Protein AF-A0A7K7TMC5-F1 (afdb_monomer)

pLDDT: mean 78.46, std 18.69, range [40.88, 98.69]

Secondary structure (DSSP, 8-state):
-----SHHHHHHHHHHHHHHHHHHHHHHHHHHHHHHHHHHHHHHHHHHHHHHHHHHHHHHHHHHHHHHHHHHHHHHHHHHHHHHHHHHHHHHHHHHHHHHHHT-GGGGGSPPPTT-PPP-----GGGGS----HHHHHHS-HHHHHHHHHHHHHHHHHHHT-

Radius of gyration: 50.4 Å; Cα contacts (8 Å, |Δi|>4): 21; chains: 1; bounding box: 101×35×135 Å

InterPro domains:
  IPR001909 Krueppel-associated box [PF01352] (122-162)
  IPR001909 Krueppel-associated box [PS50805] (123-162)
  IPR001909 Krueppel-associated box [SM00349] (123-162)
  IPR001909 Krueppel-associated box [cd07765] (123-162)
  IPR036051 Krueppel-associated box domain superfamily [SSF109640] (118-162)
  IPR050169 Krueppel C2H2-type zinc-finger [PTHR23232] (119-162)

Mean predicted aligned error: 15.43 Å

Sequence (162 aa):
QPPLLPERAHVREAQLHSAEASLWTVVATVQAMERKIDLLATRLLSLEGRSGTAEKKLLDCEKTAMEFGNQLESKWAVLGTLIQEYGLLQRRLENVENLLKNRNFWVLRLPPGPRGEVPKVPVTFVDIAVYFSAEEWKNLEEWQKELYNNLVKENYESLISL

Foldseek 3Di:
DDDPPDVVVVVVVVVVVVVVVVVVVVVVVVVVVVVVVVVVVVVVVVVVVVVVVVVVVVVVVVVVVVVVVVVVVVVVVVVVVVVVVVVVVVVVVVVVVVCVVVVVLCQLVDDQDPVRDRDDDDDDPVVNDDDDDPVSLVVDDPVSNVVVVVVVVVVVVVVVVD

Organism: NCBI:txid425643

Structure (mmCIF, N/CA/C/O backbone):
data_AF-A0A7K7TMC5-F1
#
_entry.id   AF-A0A7K7TMC5-F1
#
loop_
_atom_site.group_PDB
_atom_site.id
_atom_site.type_symbol
_atom_site.label_atom_id
_atom_site.label_alt_id
_atom_site.label_comp_id
_atom_site.label_asym_id
_atom_site.label_entity_id
_atom_site.label_seq_id
_atom_site.pdbx_PDB_ins_code
_atom_site.Cartn_x
_atom_site.Cartn_y
_atom_site.Cartn_z
_atom_site.occupancy
_atom_site.B_iso_or_equiv
_atom_site.auth_seq_id
_atom_site.auth_comp_id
_atom_site.auth_asym_id
_atom_site.auth_atom_id
_atom_site.pdbx_PDB_model_num
ATOM 1 N N . GLN A 1 1 ? 60.525 -14.557 -87.484 1.00 40.97 1 GLN A N 1
ATOM 2 C CA . GLN A 1 1 ? 60.954 -13.656 -86.392 1.00 40.97 1 GLN A CA 1
ATOM 3 C C . GLN A 1 1 ? 59.782 -12.720 -86.090 1.00 40.97 1 GLN A C 1
ATOM 5 O O . GLN A 1 1 ? 59.251 -12.168 -87.045 1.00 40.97 1 GLN A O 1
ATOM 10 N N . PRO A 1 2 ? 59.272 -12.671 -84.847 1.00 59.53 2 PRO A N 1
ATOM 11 C CA . PRO A 1 2 ? 57.904 -12.220 -84.545 1.00 59.53 2 PRO A CA 1
ATOM 12 C C . PRO A 1 2 ? 57.824 -10.756 -84.067 1.00 59.53 2 PRO A C 1
ATOM 14 O O . PRO A 1 2 ? 58.825 -10.233 -83.577 1.00 59.53 2 PRO A O 1
ATOM 17 N N . PRO A 1 3 ? 56.620 -10.143 -84.083 1.00 52.06 3 PRO A N 1
ATOM 18 C CA . PRO A 1 3 ? 56.214 -9.315 -82.941 1.00 52.06 3 PRO A CA 1
ATOM 19 C C . PRO A 1 3 ? 54.717 -9.481 -82.575 1.00 52.06 3 PRO A C 1
ATOM 21 O O . PRO A 1 3 ? 53.845 -8.963 -83.260 1.00 52.06 3 PRO A O 1
ATOM 24 N N . LEU A 1 4 ? 54.407 -10.165 -81.462 1.00 57.28 4 LEU A N 1
ATOM 25 C CA . LEU A 1 4 ? 53.051 -10.278 -80.865 1.00 57.28 4 LEU A CA 1
ATOM 26 C C . LEU A 1 4 ? 52.951 -9.588 -79.480 1.00 57.28 4 LEU A C 1
ATOM 28 O O . LEU A 1 4 ? 52.201 -10.019 -78.606 1.00 57.28 4 LEU A O 1
ATOM 32 N N . LEU A 1 5 ? 53.747 -8.543 -79.233 1.00 60.62 5 LEU A N 1
ATOM 33 C CA . LEU A 1 5 ? 53.927 -7.947 -77.896 1.00 60.62 5 LEU A CA 1
ATOM 34 C C . LEU A 1 5 ? 53.197 -6.610 -77.586 1.00 60.62 5 LEU A C 1
ATOM 36 O O . LEU A 1 5 ? 52.895 -6.429 -76.408 1.00 60.62 5 LEU A O 1
ATOM 40 N N . PRO A 1 6 ? 52.844 -5.701 -78.526 1.00 59.28 6 PRO A N 1
ATOM 41 C CA . PRO A 1 6 ? 52.290 -4.385 -78.146 1.00 59.28 6 PRO A CA 1
ATOM 42 C C . PRO A 1 6 ? 50.809 -4.401 -77.723 1.00 59.28 6 PRO A C 1
ATOM 44 O O . PRO A 1 6 ? 50.425 -3.793 -76.729 1.00 59.28 6 PRO A O 1
ATOM 47 N N . GLU A 1 7 ? 49.957 -5.140 -78.436 1.00 57.19 7 GLU A N 1
ATOM 48 C CA . GLU A 1 7 ? 48.497 -5.119 -78.229 1.00 57.19 7 GLU A CA 1
ATOM 49 C C . GLU A 1 7 ? 48.079 -5.775 -76.900 1.00 57.19 7 GLU A C 1
ATOM 51 O O . GLU A 1 7 ? 47.160 -5.333 -76.212 1.00 57.19 7 GLU A O 1
ATOM 56 N N . ARG A 1 8 ? 48.846 -6.782 -76.464 1.00 57.88 8 ARG A N 1
ATOM 57 C CA . ARG A 1 8 ? 48.669 -7.455 -75.170 1.00 57.88 8 ARG A CA 1
ATOM 58 C C . ARG A 1 8 ? 49.144 -6.604 -73.983 1.00 57.88 8 ARG A C 1
ATOM 60 O O . ARG A 1 8 ? 48.748 -6.899 -72.856 1.00 57.88 8 ARG A O 1
ATOM 67 N N . ALA A 1 9 ? 49.986 -5.594 -74.219 1.00 62.06 9 ALA A N 1
ATOM 68 C CA . ALA A 1 9 ? 50.446 -4.655 -73.196 1.00 62.06 9 ALA A CA 1
ATOM 69 C C . ALA A 1 9 ? 49.375 -3.591 -72.909 1.00 62.06 9 ALA A C 1
ATOM 71 O O . ALA A 1 9 ? 48.983 -3.432 -71.756 1.00 62.06 9 ALA A O 1
ATOM 72 N N . HIS A 1 10 ? 48.793 -2.987 -73.950 1.00 65.94 10 HIS A N 1
ATOM 73 C CA . HIS A 1 10 ? 47.726 -1.987 -73.807 1.00 65.94 10 HIS A CA 1
ATOM 74 C C . HIS A 1 10 ? 46.437 -2.545 -73.186 1.00 65.94 10 HIS A C 1
ATOM 76 O O . HIS A 1 10 ? 45.821 -1.891 -72.347 1.00 65.94 10 HIS A O 1
ATOM 82 N N . VAL A 1 11 ? 46.047 -3.781 -73.527 1.00 72.50 11 VAL A N 1
ATOM 83 C CA . VAL A 1 11 ? 44.909 -4.455 -72.870 1.00 72.50 11 VAL A CA 1
ATOM 84 C C . VAL A 1 11 ? 45.186 -4.678 -71.379 1.00 72.50 11 V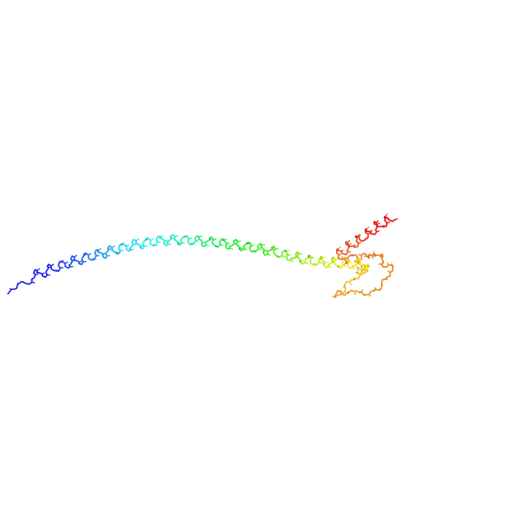AL A C 1
ATOM 86 O O . VAL A 1 11 ? 44.288 -4.519 -70.556 1.00 72.50 11 VAL A O 1
ATOM 89 N N . ARG A 1 12 ? 46.429 -5.010 -71.014 1.00 71.00 12 ARG A N 1
ATOM 90 C CA . ARG A 1 12 ? 46.825 -5.272 -69.624 1.00 71.00 12 ARG A CA 1
ATOM 91 C C . ARG A 1 12 ? 46.905 -3.984 -68.794 1.00 71.00 12 ARG A C 1
ATOM 93 O O . ARG A 1 12 ? 46.510 -3.998 -67.634 1.00 71.00 12 ARG A O 1
ATOM 100 N N . GLU A 1 13 ? 47.351 -2.879 -69.387 1.00 71.19 13 GLU A N 1
ATOM 101 C CA . GLU A 1 13 ? 47.329 -1.537 -68.781 1.00 71.19 13 GLU A CA 1
ATOM 102 C C . GLU A 1 13 ? 45.897 -1.023 -68.579 1.00 71.19 13 GLU A C 1
ATOM 104 O O . GLU A 1 13 ? 45.552 -0.564 -67.492 1.00 71.19 13 GLU A O 1
ATOM 109 N N . ALA A 1 14 ? 45.019 -1.181 -69.576 1.00 75.94 14 ALA A N 1
ATOM 110 C CA . ALA A 1 14 ? 43.605 -0.827 -69.443 1.00 75.94 14 ALA A CA 1
ATOM 111 C C . ALA A 1 14 ? 42.889 -1.670 -68.366 1.00 75.94 14 ALA A C 1
ATOM 113 O O . ALA A 1 14 ? 42.080 -1.147 -67.598 1.00 75.94 14 ALA A O 1
ATOM 114 N N . GLN A 1 15 ? 43.218 -2.964 -68.263 1.00 77.81 15 GLN A N 1
ATOM 115 C CA . GLN A 1 15 ? 42.741 -3.843 -67.189 1.00 77.81 15 GLN A CA 1
ATOM 116 C C . GLN A 1 15 ? 43.257 -3.414 -65.810 1.00 77.81 15 GLN A C 1
ATOM 118 O O . GLN A 1 15 ? 42.492 -3.445 -64.849 1.00 77.81 15 GLN A O 1
ATOM 123 N N . LEU A 1 16 ? 44.519 -2.985 -65.708 1.00 79.94 16 LEU A N 1
ATOM 124 C CA . LEU A 1 16 ? 45.104 -2.455 -64.473 1.00 79.94 16 LEU A CA 1
ATOM 125 C C . LEU A 1 16 ? 44.399 -1.177 -64.013 1.00 79.94 16 LEU A C 1
ATOM 127 O O . LEU A 1 16 ? 44.000 -1.099 -62.855 1.00 79.94 16 LEU A O 1
ATOM 131 N N . HIS A 1 17 ? 44.158 -0.223 -64.913 1.00 82.75 17 HIS A N 1
ATOM 132 C CA . HIS A 1 17 ? 43.436 1.009 -64.581 1.00 82.75 17 HIS A CA 1
ATOM 133 C C . HIS A 1 17 ? 41.956 0.766 -64.241 1.00 82.75 17 HIS A C 1
ATOM 135 O O . HIS A 1 17 ? 41.408 1.416 -63.351 1.00 82.75 17 HIS A O 1
ATOM 141 N N . SER A 1 18 ? 41.298 -0.200 -64.892 1.00 84.56 18 SER A N 1
ATOM 142 C CA . SER A 1 18 ? 39.937 -0.619 -64.526 1.00 84.56 18 SER A CA 1
ATOM 143 C C . SER A 1 18 ? 39.895 -1.286 -63.146 1.00 84.56 18 SER A C 1
ATOM 145 O O . SER A 1 18 ? 39.007 -0.986 -62.343 1.00 84.56 18 SER A O 1
ATOM 147 N N . ALA A 1 19 ? 40.875 -2.140 -62.840 1.00 85.00 19 ALA A N 1
ATOM 148 C CA . ALA A 1 19 ? 41.015 -2.756 -61.526 1.00 85.00 19 ALA A CA 1
ATOM 149 C C . ALA A 1 19 ? 41.304 -1.704 -60.440 1.00 85.00 19 ALA A C 1
ATOM 151 O O . ALA A 1 19 ? 40.686 -1.740 -59.378 1.00 85.00 19 ALA A O 1
ATOM 152 N N . GLU 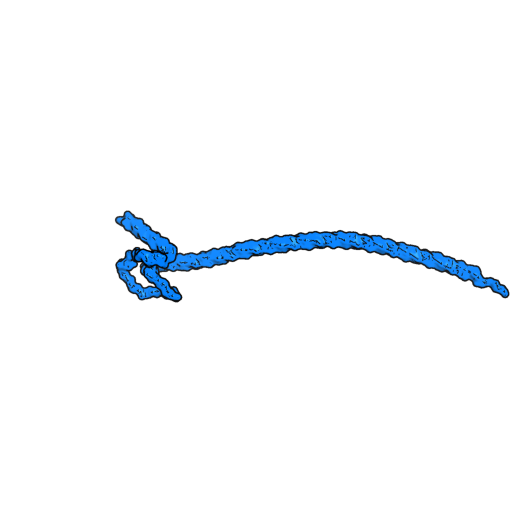A 1 20 ? 42.157 -0.720 -60.721 1.00 85.94 20 GLU A N 1
ATOM 153 C CA . GLU A 1 20 ? 42.447 0.409 -59.832 1.00 85.94 20 GLU A CA 1
ATOM 154 C C . GLU A 1 20 ? 41.193 1.258 -59.551 1.00 85.94 20 GLU A C 1
ATOM 156 O O . GLU A 1 20 ? 40.889 1.551 -58.394 1.00 85.94 20 GLU A O 1
ATOM 161 N N . ALA A 1 21 ? 40.392 1.574 -60.575 1.00 85.38 21 ALA A N 1
ATOM 162 C CA . ALA A 1 21 ? 39.116 2.277 -60.403 1.00 85.38 21 ALA A CA 1
ATOM 163 C C . ALA A 1 21 ? 38.110 1.475 -59.549 1.00 85.38 21 ALA A C 1
ATOM 165 O O . ALA A 1 21 ? 37.396 2.037 -58.709 1.00 85.38 21 ALA A O 1
ATOM 166 N N . SER A 1 22 ? 38.076 0.148 -59.716 1.00 92.88 22 SER A N 1
ATOM 167 C CA . SER A 1 22 ? 37.245 -0.734 -58.889 1.00 92.88 22 SER A CA 1
ATOM 168 C C . SER A 1 22 ? 37.721 -0.785 -57.430 1.00 92.88 22 SER A C 1
ATOM 170 O O . SER A 1 22 ? 36.895 -0.739 -56.517 1.00 92.88 22 SER A O 1
ATOM 172 N N . LEU A 1 23 ? 39.039 -0.772 -57.194 1.00 96.31 23 LEU A N 1
ATOM 173 C CA . LEU A 1 23 ? 39.638 -0.732 -55.859 1.00 96.31 23 LEU A CA 1
ATOM 174 C C . LEU A 1 23 ? 39.267 0.562 -55.131 1.00 96.31 23 LEU A C 1
ATOM 176 O O . LEU A 1 23 ? 38.801 0.511 -53.996 1.00 96.31 23 LEU A O 1
ATOM 180 N N . TRP A 1 24 ? 39.410 1.715 -55.787 1.00 94.75 24 TRP A N 1
ATOM 181 C CA . TRP A 1 24 ? 39.031 3.005 -55.203 1.00 94.75 24 TRP A CA 1
ATOM 182 C C . TRP A 1 24 ? 37.539 3.088 -54.880 1.00 94.75 24 TRP A C 1
ATOM 184 O O . TRP A 1 24 ? 37.161 3.672 -53.864 1.00 94.75 24 TRP A O 1
ATOM 194 N N . THR A 1 25 ? 36.693 2.443 -55.685 1.00 95.50 25 THR A N 1
ATOM 195 C CA . THR A 1 25 ? 35.262 2.319 -55.381 1.00 95.50 25 THR A CA 1
ATOM 196 C C . THR A 1 25 ? 35.045 1.510 -54.103 1.00 95.50 25 THR A C 1
ATOM 198 O O . THR A 1 25 ? 34.331 1.963 -53.209 1.00 95.50 25 THR A O 1
ATOM 201 N N . VAL A 1 26 ? 35.705 0.355 -53.962 1.00 96.88 26 VAL A N 1
ATOM 202 C CA . VAL A 1 26 ? 35.644 -0.449 -52.730 1.00 96.88 26 VAL A CA 1
ATOM 203 C C . VAL A 1 26 ? 36.132 0.362 -51.528 1.00 96.88 26 VAL A C 1
ATOM 205 O O . VAL A 1 26 ? 35.427 0.431 -50.523 1.00 96.88 26 VAL A O 1
ATOM 208 N N . VAL A 1 27 ? 37.268 1.054 -51.640 1.00 97.19 27 VAL A N 1
ATOM 209 C CA . VAL A 1 27 ? 37.803 1.917 -50.573 1.00 97.19 27 VAL A CA 1
ATOM 210 C C . VAL A 1 27 ? 36.789 2.990 -50.167 1.00 97.19 27 VAL A C 1
ATOM 212 O O . VAL A 1 27 ? 36.530 3.163 -48.978 1.00 97.19 27 VAL A O 1
ATOM 215 N N . ALA A 1 28 ? 36.150 3.660 -51.128 1.00 96.62 28 ALA A N 1
ATOM 216 C CA . ALA A 1 28 ? 35.121 4.655 -50.838 1.00 96.62 28 ALA A CA 1
ATOM 217 C C . ALA A 1 28 ? 33.915 4.041 -50.105 1.00 96.62 28 ALA A C 1
ATOM 219 O O . ALA A 1 28 ? 33.394 4.643 -49.163 1.00 96.62 28 ALA A O 1
ATOM 220 N N . THR A 1 29 ? 33.488 2.831 -50.486 1.00 97.56 29 THR A N 1
ATOM 221 C CA . THR A 1 29 ? 32.396 2.139 -49.782 1.00 97.56 29 THR A CA 1
ATOM 222 C C . THR A 1 29 ? 32.770 1.739 -48.356 1.00 97.56 29 THR A C 1
ATOM 224 O O . THR A 1 29 ? 31.957 1.931 -47.451 1.00 97.56 29 THR A O 1
ATOM 227 N N . VAL A 1 30 ? 34.000 1.266 -48.129 1.00 97.44 30 VAL A N 1
ATOM 228 C CA . VAL A 1 30 ? 34.508 0.925 -46.791 1.00 97.44 30 VAL A CA 1
ATOM 229 C C . VAL A 1 30 ? 34.561 2.175 -45.918 1.00 97.44 30 VAL A C 1
ATOM 231 O O . VAL A 1 30 ? 33.979 2.185 -44.839 1.00 97.44 30 VAL A O 1
ATOM 234 N N . GLN A 1 31 ? 35.121 3.275 -46.421 1.00 98.00 31 GLN A N 1
ATOM 235 C CA . GLN A 1 31 ? 35.163 4.546 -45.692 1.00 98.00 31 GLN A CA 1
ATOM 236 C C . GLN A 1 31 ? 33.765 5.117 -45.405 1.00 98.00 31 GLN A C 1
ATOM 238 O O . GLN A 1 31 ? 33.545 5.798 -44.402 1.00 98.00 31 GLN A O 1
ATOM 243 N N . ALA A 1 32 ? 32.791 4.911 -46.295 1.00 97.69 32 ALA A N 1
ATOM 244 C CA . ALA A 1 32 ? 31.405 5.301 -46.035 1.00 97.69 32 ALA A CA 1
ATOM 245 C C . ALA A 1 32 ? 30.768 4.431 -44.939 1.00 97.69 32 ALA A C 1
ATOM 247 O O . ALA A 1 32 ? 29.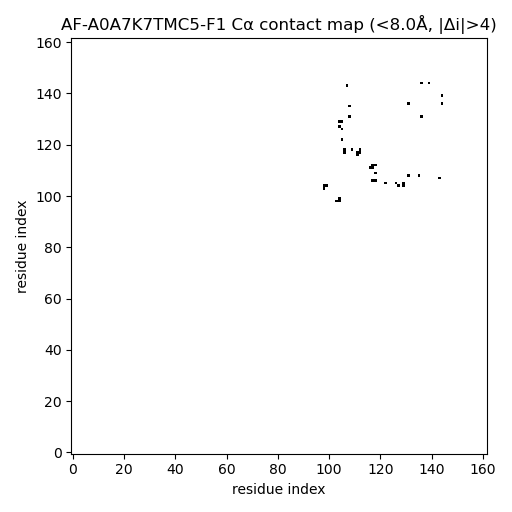965 4.924 -44.144 1.00 97.69 32 ALA A O 1
ATOM 248 N N . MET A 1 33 ? 31.126 3.149 -44.890 1.00 98.19 33 MET A N 1
ATOM 249 C CA . MET A 1 33 ? 30.673 2.215 -43.867 1.00 98.19 33 MET A CA 1
ATOM 250 C C . MET A 1 33 ? 31.301 2.510 -42.501 1.00 98.19 33 MET A C 1
ATOM 252 O O . MET A 1 33 ? 30.566 2.540 -41.520 1.00 98.19 33 MET A O 1
ATOM 256 N N . GLU A 1 34 ? 32.594 2.831 -42.437 1.00 98.25 34 GLU A N 1
ATOM 257 C CA . GLU A 1 34 ? 33.284 3.272 -41.212 1.00 98.25 34 GLU A CA 1
ATOM 258 C C . GLU A 1 34 ? 32.575 4.474 -40.576 1.00 98.25 34 GLU A C 1
ATOM 260 O O . GLU A 1 34 ? 32.151 4.407 -39.425 1.00 98.25 34 GLU A O 1
ATOM 265 N N . ARG A 1 35 ? 32.285 5.521 -41.361 1.00 97.69 35 ARG A N 1
ATOM 266 C CA . ARG A 1 35 ? 31.541 6.698 -40.869 1.00 97.69 35 ARG A CA 1
ATOM 267 C C . ARG A 1 35 ? 30.152 6.348 -40.324 1.00 97.69 35 ARG A C 1
ATOM 269 O O . ARG A 1 35 ? 29.677 6.978 -39.380 1.00 97.69 35 ARG A O 1
ATOM 276 N N . LYS A 1 36 ? 29.469 5.365 -40.924 1.00 98.25 36 LYS A N 1
ATOM 277 C CA . LYS A 1 36 ? 28.174 4.877 -40.419 1.00 98.25 36 LYS A CA 1
ATOM 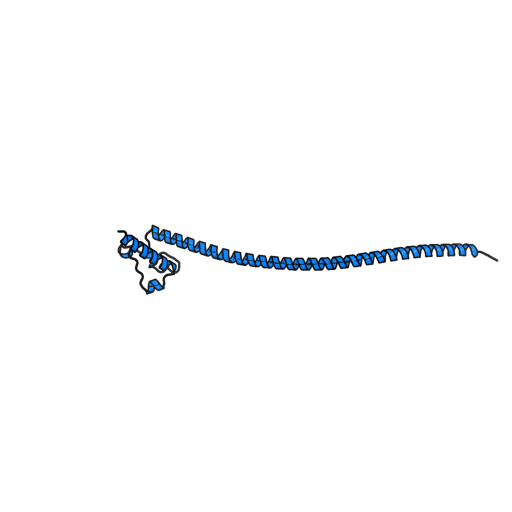278 C C . LYS A 1 36 ? 28.336 4.099 -39.118 1.00 98.25 36 LYS A C 1
ATOM 280 O O . LYS A 1 36 ? 27.488 4.242 -38.244 1.00 98.25 36 LYS A O 1
ATOM 285 N N . ILE A 1 37 ? 29.386 3.291 -38.991 1.00 98.38 37 ILE A N 1
ATOM 286 C CA . ILE A 1 37 ? 29.698 2.560 -37.760 1.00 98.38 37 ILE A CA 1
ATOM 287 C C . ILE A 1 37 ? 29.960 3.552 -36.623 1.00 98.38 37 ILE A C 1
ATOM 289 O O . ILE A 1 37 ? 29.344 3.418 -35.569 1.00 98.38 37 ILE A O 1
ATOM 293 N N . ASP A 1 38 ? 30.751 4.599 -36.860 1.00 98.50 38 ASP A N 1
ATOM 294 C CA . ASP A 1 38 ? 31.017 5.644 -35.862 1.00 98.50 38 ASP A CA 1
ATOM 295 C C . ASP A 1 38 ? 29.731 6.376 -35.434 1.00 98.50 38 ASP A C 1
ATOM 297 O O . ASP A 1 38 ? 29.475 6.605 -34.246 1.00 98.50 38 ASP A O 1
ATOM 301 N N . LEU A 1 39 ? 28.857 6.693 -36.397 1.00 97.94 39 LEU A N 1
ATOM 302 C CA . LEU A 1 39 ? 27.543 7.277 -36.116 1.00 97.94 39 LEU A CA 1
ATOM 303 C C . LEU A 1 39 ? 26.664 6.341 -35.269 1.00 97.94 39 LEU A C 1
ATOM 305 O O . LEU A 1 39 ? 25.970 6.786 -34.354 1.00 97.94 39 LEU A O 1
ATOM 309 N N . LEU A 1 40 ? 26.667 5.041 -35.564 1.00 98.38 40 LEU A N 1
ATOM 310 C CA . LEU A 1 40 ? 25.896 4.062 -34.802 1.00 98.38 40 LEU A CA 1
ATOM 311 C C . LEU A 1 40 ? 26.466 3.863 -33.394 1.00 98.38 40 LEU A C 1
ATOM 313 O O . LEU A 1 40 ? 25.683 3.777 -32.451 1.00 98.38 40 LEU A O 1
ATOM 317 N N . ALA A 1 41 ? 27.790 3.865 -33.234 1.00 98.56 41 ALA A N 1
ATOM 318 C CA . ALA A 1 41 ? 28.452 3.748 -31.937 1.00 98.56 41 ALA A CA 1
ATOM 319 C C . ALA A 1 41 ? 28.118 4.934 -31.018 1.00 98.56 41 ALA A C 1
ATOM 321 O O . ALA A 1 41 ? 27.714 4.743 -29.872 1.00 98.56 41 ALA A O 1
ATOM 322 N N . THR A 1 42 ? 28.191 6.166 -31.533 1.00 98.44 42 THR A N 1
ATOM 323 C CA . THR A 1 42 ? 27.810 7.369 -30.766 1.00 98.44 42 THR A CA 1
ATOM 324 C C . THR A 1 42 ? 26.330 7.365 -30.380 1.00 98.44 42 THR A C 1
ATOM 326 O O . THR A 1 42 ? 25.972 7.715 -29.251 1.00 98.44 42 THR A O 1
ATOM 329 N N . ARG A 1 43 ? 25.453 6.914 -31.286 1.00 98.44 43 ARG A N 1
ATOM 330 C CA . ARG A 1 43 ? 24.024 6.760 -30.995 1.00 98.44 43 ARG A CA 1
ATOM 331 C C . ARG A 1 43 ? 23.767 5.688 -29.936 1.00 98.44 43 ARG A C 1
ATOM 333 O O . ARG A 1 43 ? 22.920 5.911 -29.072 1.00 98.44 43 ARG A O 1
ATOM 340 N N . LEU A 1 44 ? 24.474 4.560 -29.996 1.00 98.50 44 LEU A N 1
ATOM 341 C CA . LEU A 1 44 ? 24.354 3.477 -29.023 1.00 98.50 44 LEU A CA 1
ATOM 342 C C . LEU A 1 44 ? 24.744 3.961 -27.624 1.00 98.50 44 LEU A C 1
ATOM 344 O O . LEU A 1 44 ? 23.932 3.850 -26.714 1.00 98.50 44 LEU A O 1
ATOM 348 N N . LEU A 1 45 ? 25.897 4.621 -27.485 1.00 98.50 45 LEU A N 1
ATOM 349 C CA . LEU A 1 45 ? 26.351 5.187 -26.209 1.00 98.50 45 LEU A CA 1
ATOM 350 C C . LEU A 1 45 ? 25.340 6.181 -25.614 1.00 98.50 45 LEU A C 1
ATOM 352 O O . LEU A 1 45 ? 25.071 6.176 -24.413 1.00 98.50 45 LEU A O 1
ATOM 356 N N . SER A 1 46 ? 24.734 7.027 -26.455 1.00 98.44 46 SER A N 1
ATOM 357 C CA . SER A 1 46 ? 23.680 7.949 -26.011 1.00 98.44 46 SER A CA 1
ATOM 358 C C . SER A 1 46 ? 22.436 7.209 -25.506 1.00 98.44 46 SER A C 1
ATOM 360 O O . SER A 1 46 ? 21.850 7.598 -24.492 1.00 98.44 46 SER A O 1
ATOM 362 N N . LEU A 1 47 ? 22.021 6.146 -26.201 1.00 98.50 47 LEU A N 1
ATOM 363 C CA . LEU A 1 47 ? 20.879 5.328 -25.798 1.00 98.50 47 LEU A CA 1
ATOM 364 C C . LEU A 1 47 ? 21.163 4.545 -24.518 1.00 98.50 47 LEU A C 1
ATOM 366 O O . LEU A 1 47 ? 20.299 4.524 -23.648 1.00 98.50 47 LEU A O 1
ATOM 370 N N . GLU A 1 48 ? 22.357 3.980 -24.364 1.00 98.56 48 GLU A N 1
ATOM 371 C CA . GLU A 1 48 ? 22.786 3.284 -23.147 1.00 98.56 48 GLU A CA 1
ATOM 372 C C . GLU A 1 48 ? 22.767 4.222 -21.935 1.00 98.56 48 GLU A C 1
ATOM 374 O O . GLU A 1 48 ? 22.162 3.897 -20.913 1.00 98.56 48 GLU A O 1
ATOM 379 N N . GLY A 1 49 ? 23.314 5.437 -22.062 1.00 98.38 49 GLY A N 1
ATOM 380 C CA . GLY A 1 49 ? 23.271 6.427 -20.979 1.00 98.38 49 GLY A CA 1
ATOM 381 C C . GLY A 1 49 ? 21.843 6.852 -20.610 1.00 98.38 49 GLY A C 1
ATOM 382 O O . GLY A 1 49 ? 21.504 7.016 -19.432 1.00 98.38 49 GLY A O 1
ATOM 383 N N . ARG A 1 50 ? 20.967 6.987 -21.614 1.00 98.44 50 ARG A N 1
ATOM 384 C CA . ARG A 1 50 ? 19.542 7.276 -21.395 1.00 98.44 50 ARG A CA 1
ATOM 385 C C . ARG A 1 50 ? 18.808 6.101 -20.751 1.00 98.44 50 ARG A C 1
ATOM 387 O O . ARG A 1 50 ? 18.001 6.351 -19.859 1.00 98.44 50 ARG A O 1
ATOM 394 N N . SER A 1 51 ? 19.087 4.866 -21.171 1.00 98.38 51 SER A N 1
ATOM 395 C CA . SER A 1 51 ? 18.511 3.645 -20.593 1.00 98.38 51 SER A CA 1
ATOM 396 C C . SER A 1 51 ? 18.894 3.517 -19.127 1.00 98.38 51 SER A C 1
ATOM 398 O O . SER A 1 51 ? 18.007 3.447 -18.287 1.00 98.38 51 SER A O 1
ATOM 400 N N . GLY A 1 52 ? 20.182 3.644 -18.793 1.00 98.56 52 GLY A N 1
ATOM 401 C CA . GLY A 1 52 ? 20.636 3.575 -17.401 1.00 98.56 52 GLY A CA 1
ATOM 402 C C . GLY A 1 52 ? 20.014 4.664 -16.516 1.00 98.56 52 GLY A C 1
ATOM 403 O O . GLY A 1 52 ? 19.646 4.422 -15.367 1.00 98.56 52 GLY A O 1
ATOM 404 N N . THR A 1 53 ? 19.805 5.868 -17.060 1.00 98.50 53 THR A N 1
ATOM 405 C CA . THR A 1 53 ? 19.083 6.933 -16.342 1.00 98.50 53 THR A CA 1
ATOM 406 C C . THR A 1 53 ? 17.604 6.587 -16.135 1.00 98.50 53 THR A C 1
ATOM 408 O O . THR A 1 53 ? 17.045 6.892 -15.081 1.00 98.50 53 THR A O 1
ATOM 411 N N . ALA A 1 54 ? 16.951 5.983 -17.131 1.00 98.44 54 ALA A N 1
ATOM 412 C CA . ALA A 1 54 ? 15.559 5.554 -17.032 1.00 98.44 54 ALA A CA 1
ATOM 413 C C . ALA A 1 54 ? 15.390 4.390 -16.041 1.00 98.44 54 ALA A C 1
ATOM 415 O O . ALA A 1 54 ? 14.477 4.432 -15.222 1.00 98.44 54 ALA A O 1
ATOM 416 N N . GLU A 1 55 ? 16.301 3.418 -16.051 1.00 98.62 55 GLU A N 1
ATOM 417 C CA . GLU A 1 55 ? 16.353 2.304 -15.097 1.00 98.62 55 GLU A CA 1
ATOM 418 C C . GLU A 1 55 ? 16.493 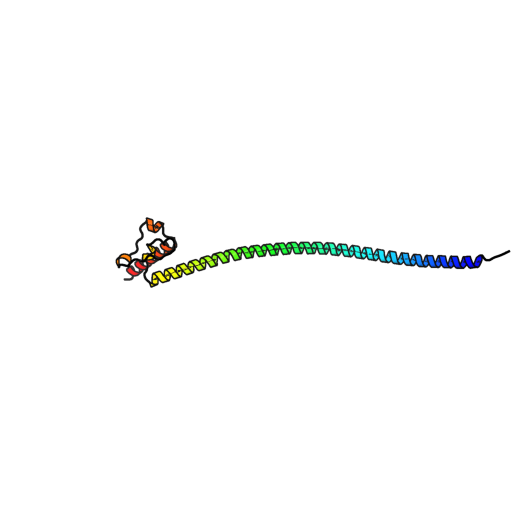2.803 -13.659 1.00 98.62 55 GLU A C 1
ATOM 420 O O . GLU A 1 55 ? 15.730 2.395 -12.787 1.00 98.62 55 GLU A O 1
ATOM 425 N N . LYS A 1 56 ? 17.389 3.767 -13.411 1.00 98.62 56 LYS A N 1
ATOM 426 C CA . LYS A 1 56 ? 17.514 4.384 -12.084 1.00 98.62 56 LYS A CA 1
ATOM 427 C C . LYS A 1 56 ? 16.202 5.023 -11.620 1.00 98.62 56 LYS A C 1
ATOM 429 O O . LYS A 1 56 ? 15.794 4.825 -10.481 1.00 98.62 56 LYS A O 1
ATOM 434 N N . LYS A 1 57 ? 15.526 5.766 -12.503 1.00 98.62 57 LYS A N 1
ATOM 435 C CA . LYS A 1 57 ? 14.227 6.379 -12.185 1.00 98.62 57 LYS A CA 1
ATOM 436 C C . LYS A 1 57 ? 13.150 5.333 -11.904 1.00 98.62 57 LYS A C 1
ATOM 438 O O . LYS A 1 57 ? 12.323 5.563 -11.031 1.00 98.62 57 LYS A O 1
ATOM 443 N N . LEU A 1 58 ? 13.155 4.207 -12.621 1.00 98.69 58 LEU A N 1
ATOM 444 C CA . LEU A 1 58 ? 12.231 3.102 -12.363 1.00 98.69 58 LEU A CA 1
ATOM 445 C C . LEU A 1 58 ? 12.455 2.501 -10.976 1.00 98.69 58 LEU A C 1
ATOM 447 O O . LEU A 1 58 ? 11.488 2.361 -10.237 1.00 98.69 58 LEU A O 1
ATOM 451 N N . LEU A 1 59 ? 13.707 2.246 -10.592 1.00 98.69 59 LEU A N 1
ATOM 452 C CA . LEU A 1 59 ? 14.039 1.751 -9.252 1.00 98.69 59 LEU A CA 1
ATOM 453 C C . LEU A 1 59 ? 13.60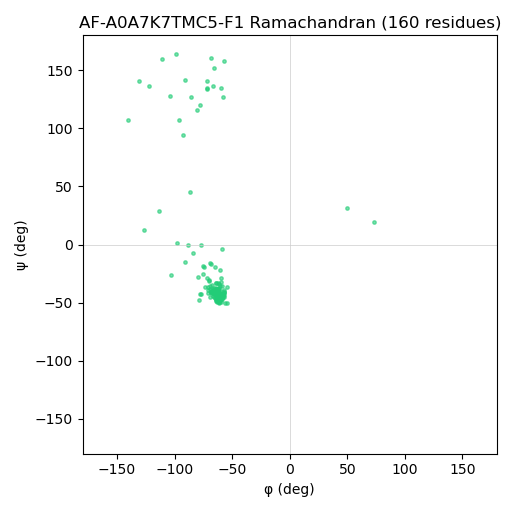5 2.731 -8.150 1.00 98.69 59 LEU A C 1
ATOM 455 O O . LEU A 1 59 ? 13.030 2.319 -7.142 1.00 98.69 59 LEU A O 1
ATOM 459 N N . ASP A 1 60 ? 13.831 4.034 -8.346 1.00 98.56 60 ASP A N 1
ATOM 460 C CA . ASP A 1 60 ? 13.366 5.063 -7.409 1.00 98.56 60 ASP A CA 1
ATOM 461 C C . ASP A 1 60 ? 11.826 5.060 -7.307 1.00 98.56 60 ASP A C 1
ATOM 463 O O . ASP A 1 60 ? 11.272 5.111 -6.206 1.00 98.56 60 ASP A O 1
ATOM 467 N N . CYS A 1 61 ? 11.116 4.935 -8.435 1.00 98.25 61 CYS A N 1
ATOM 468 C CA . CYS A 1 61 ? 9.659 4.805 -8.454 1.00 98.25 61 CYS A CA 1
ATOM 469 C C . CYS A 1 61 ? 9.175 3.538 -7.731 1.00 98.25 61 CYS A C 1
ATOM 471 O O . CYS A 1 61 ? 8.272 3.633 -6.900 1.00 98.25 61 CYS A O 1
ATOM 473 N N . GLU A 1 62 ? 9.777 2.375 -7.989 1.00 98.56 62 GLU A N 1
ATOM 474 C CA . GLU A 1 62 ? 9.456 1.112 -7.310 1.00 98.56 62 GLU A CA 1
ATOM 475 C C . GLU A 1 62 ? 9.631 1.231 -5.796 1.00 98.56 62 GLU A C 1
ATOM 477 O O . GLU A 1 62 ? 8.752 0.824 -5.034 1.00 98.56 62 GLU A O 1
ATOM 482 N N . LYS A 1 63 ? 10.717 1.872 -5.353 1.00 98.62 63 LYS A N 1
ATOM 483 C CA . LYS A 1 63 ? 10.951 2.141 -3.934 1.00 98.62 63 LYS A CA 1
ATOM 484 C C . LYS A 1 63 ? 9.830 2.987 -3.330 1.00 98.62 63 LYS A C 1
ATOM 486 O O . LYS A 1 63 ? 9.277 2.614 -2.298 1.00 98.62 63 LYS A O 1
ATOM 491 N N . THR A 1 64 ? 9.456 4.093 -3.978 1.00 98.50 64 THR A N 1
ATOM 492 C CA . THR A 1 64 ? 8.356 4.938 -3.478 1.00 98.50 64 THR A CA 1
ATOM 493 C C . THR A 1 64 ? 7.021 4.192 -3.454 1.00 98.50 64 THR A C 1
ATOM 495 O O . THR A 1 64 ? 6.256 4.330 -2.501 1.00 98.50 64 THR A O 1
ATOM 498 N N . ALA A 1 65 ? 6.746 3.350 -4.454 1.00 98.56 65 ALA A N 1
ATOM 499 C CA . ALA A 1 65 ? 5.541 2.529 -4.492 1.00 98.56 65 ALA A CA 1
ATOM 500 C C . ALA A 1 65 ? 5.508 1.519 -3.334 1.00 98.56 65 ALA A C 1
ATOM 502 O O . ALA A 1 65 ? 4.467 1.349 -2.697 1.00 98.56 65 ALA A O 1
ATOM 503 N N . MET A 1 66 ? 6.650 0.906 -3.011 1.00 98.50 66 MET A N 1
ATOM 504 C CA . MET A 1 66 ? 6.783 0.008 -1.864 1.00 98.50 66 MET A CA 1
ATOM 505 C C . MET A 1 66 ? 6.538 0.739 -0.535 1.00 98.50 66 MET A C 1
ATOM 507 O O . MET A 1 66 ? 5.817 0.234 0.323 1.00 98.50 66 MET A O 1
ATOM 511 N N . GLU A 1 67 ? 7.077 1.950 -0.371 1.00 98.50 67 GLU A N 1
ATOM 512 C CA . GLU A 1 67 ? 6.842 2.783 0.817 1.00 98.50 67 GLU A CA 1
ATOM 513 C C . GLU A 1 67 ? 5.353 3.122 0.996 1.00 98.50 67 GLU A C 1
ATOM 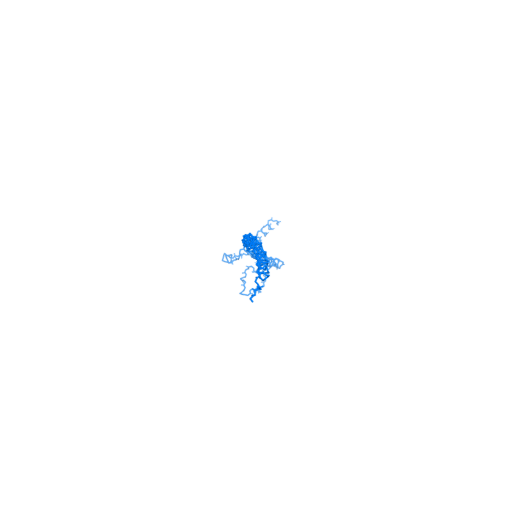515 O O . GLU A 1 67 ? 4.819 2.989 2.101 1.00 98.50 67 GLU A O 1
ATOM 520 N N . PHE A 1 68 ? 4.652 3.491 -0.084 1.00 98.44 68 PHE A N 1
ATOM 521 C CA . PHE A 1 68 ? 3.200 3.695 -0.051 1.00 98.44 68 PHE A CA 1
ATOM 522 C C . PHE A 1 68 ? 2.435 2.414 0.298 1.00 98.44 68 PHE A C 1
ATOM 524 O O . PHE A 1 68 ? 1.495 2.472 1.093 1.00 98.44 68 PHE A O 1
ATOM 531 N N . GLY A 1 69 ? 2.845 1.268 -0.253 1.00 98.50 69 GLY A N 1
ATOM 532 C CA . GLY A 1 69 ? 2.269 -0.039 0.073 1.00 98.50 69 GLY A CA 1
ATOM 533 C C . GLY A 1 69 ? 2.338 -0.335 1.571 1.00 98.50 69 GLY A C 1
ATOM 534 O O . GLY A 1 69 ? 1.309 -0.594 2.195 1.00 98.50 69 GLY A O 1
ATOM 535 N N . ASN A 1 70 ? 3.518 -0.166 2.169 1.00 98.25 70 ASN A N 1
ATOM 536 C CA . ASN A 1 70 ? 3.733 -0.376 3.602 1.00 98.25 70 ASN A CA 1
ATOM 537 C C . ASN A 1 70 ? 2.880 0.572 4.465 1.00 98.25 70 ASN A C 1
ATOM 539 O O . ASN A 1 70 ? 2.315 0.166 5.483 1.00 98.25 70 ASN A O 1
ATOM 543 N N . GLN A 1 71 ? 2.753 1.845 4.067 1.00 98.62 71 GLN A N 1
ATOM 544 C CA . GLN A 1 71 ? 1.900 2.802 4.782 1.00 98.62 71 GLN A CA 1
ATOM 545 C C . GLN A 1 71 ? 0.422 2.418 4.729 1.00 98.62 71 GLN A C 1
ATOM 547 O O . GLN A 1 71 ? -0.291 2.570 5.724 1.00 98.62 71 GLN A O 1
ATOM 552 N N . LEU A 1 72 ? -0.053 1.954 3.572 1.00 98.62 72 LEU A N 1
ATOM 553 C CA . LEU A 1 72 ? -1.425 1.488 3.430 1.00 98.62 72 LEU A CA 1
ATOM 554 C C . LEU A 1 72 ? -1.654 0.260 4.302 1.00 98.62 72 LEU A C 1
ATOM 556 O O . LEU A 1 72 ? -2.605 0.260 5.072 1.00 98.62 72 LEU A O 1
ATOM 560 N N . GLU A 1 73 ? -0.778 -0.739 4.242 1.00 98.62 73 GLU A N 1
ATOM 561 C CA . GLU A 1 73 ? -0.891 -1.960 5.045 1.00 98.62 73 GLU A CA 1
ATOM 562 C C . GLU A 1 73 ? -0.943 -1.659 6.550 1.00 98.62 73 GLU A C 1
ATOM 564 O O . GLU A 1 73 ? -1.822 -2.156 7.256 1.00 98.62 73 GLU A O 1
ATOM 569 N N . SER A 1 74 ? -0.092 -0.745 7.024 1.00 98.31 74 SER A N 1
ATOM 570 C CA . SER A 1 74 ? -0.124 -0.260 8.407 1.00 98.31 74 SER A CA 1
ATOM 571 C C . SER A 1 74 ? -1.476 0.372 8.781 1.00 98.31 74 SER A C 1
ATOM 573 O O . SER A 1 74 ? -2.044 0.045 9.824 1.00 98.31 74 SER A O 1
ATOM 575 N N . LYS A 1 75 ? -2.045 1.231 7.921 1.00 98.44 75 LYS A N 1
ATOM 576 C CA . LYS A 1 75 ? -3.375 1.833 8.144 1.00 98.44 75 LYS A CA 1
ATOM 577 C C . LYS A 1 75 ? -4.502 0.798 8.092 1.00 98.44 75 LYS A C 1
ATOM 579 O O . LYS A 1 75 ? -5.423 0.870 8.903 1.00 98.44 75 LYS A O 1
ATOM 584 N N . TRP A 1 76 ? -4.431 -0.162 7.171 1.00 98.44 76 TRP A N 1
ATOM 585 C CA . TRP A 1 76 ? -5.395 -1.259 7.061 1.00 98.44 76 TRP A CA 1
ATOM 586 C C . TRP A 1 76 ? -5.400 -2.130 8.317 1.00 98.44 76 TRP A C 1
ATOM 588 O O . TRP A 1 76 ? -6.477 -2.491 8.790 1.00 98.44 76 TRP A O 1
ATOM 598 N N . ALA A 1 77 ? -4.232 -2.405 8.904 1.00 98.56 77 ALA A N 1
ATOM 599 C CA . ALA A 1 77 ? -4.133 -3.144 10.159 1.00 98.56 77 ALA A CA 1
ATOM 600 C C . ALA A 1 77 ? -4.855 -2.422 11.312 1.00 98.56 77 ALA A C 1
ATOM 602 O O . ALA A 1 77 ? -5.656 -3.041 12.011 1.00 98.56 77 ALA A O 1
ATOM 603 N N . VAL A 1 78 ? -4.643 -1.108 11.462 1.00 98.50 78 VAL A N 1
ATOM 604 C CA . VAL A 1 78 ? -5.317 -0.286 12.489 1.00 98.50 78 VAL A CA 1
ATOM 605 C C . VAL A 1 78 ? -6.834 -0.230 12.275 1.00 98.50 78 VAL A C 1
ATOM 607 O O . VAL A 1 78 ? -7.609 -0.313 13.225 1.00 98.50 78 VAL A O 1
ATOM 610 N N . LEU A 1 79 ? -7.293 -0.112 11.027 1.00 98.69 79 LEU A N 1
ATOM 611 C CA . LEU A 1 79 ? -8.728 -0.178 10.734 1.00 98.69 79 LEU A CA 1
ATOM 612 C C . LEU A 1 79 ? -9.308 -1.556 11.078 1.00 98.69 79 LEU A C 1
ATOM 614 O O . LEU A 1 79 ? -10.412 -1.637 11.615 1.00 98.69 79 LEU A O 1
ATOM 618 N N . GLY A 1 80 ? -8.555 -2.629 10.826 1.00 98.38 80 GLY A N 1
ATOM 619 C CA . GLY A 1 80 ? -8.926 -3.986 11.216 1.00 98.38 80 GLY A CA 1
ATOM 620 C C . GLY A 1 80 ? -9.134 -4.129 12.725 1.00 98.38 80 GLY A C 1
ATOM 621 O O . GLY A 1 80 ? -10.157 -4.673 13.143 1.00 98.38 80 GLY A O 1
ATOM 622 N N . THR A 1 81 ? -8.223 -3.593 13.546 1.00 98.06 81 THR A N 1
ATOM 623 C CA . THR A 1 81 ? -8.373 -3.618 15.012 1.00 98.06 81 THR A CA 1
ATOM 624 C C . THR A 1 81 ? -9.571 -2.790 15.471 1.00 98.06 81 THR A C 1
ATOM 626 O O . THR A 1 81 ? -10.362 -3.263 16.283 1.00 98.06 81 THR A O 1
ATOM 629 N N . LEU A 1 82 ? -9.782 -1.603 14.894 1.00 98.50 82 LEU A N 1
ATOM 630 C CA . LEU A 1 82 ? -10.909 -0.738 15.252 1.00 98.50 82 LEU A CA 1
ATOM 631 C C . LEU A 1 82 ? -12.271 -1.387 14.945 1.00 98.50 82 LEU A C 1
ATOM 633 O O . LEU A 1 82 ? -13.205 -1.281 15.736 1.00 98.50 82 LEU A O 1
ATOM 637 N N . ILE A 1 83 ? -12.392 -2.096 13.819 1.00 97.69 83 ILE A N 1
ATOM 638 C CA . ILE A 1 83 ? -13.615 -2.838 13.469 1.00 97.69 83 ILE A CA 1
ATOM 639 C C . ILE A 1 83 ? -13.880 -3.959 14.482 1.00 97.69 83 ILE A C 1
ATOM 641 O O . ILE A 1 83 ? -15.026 -4.171 14.887 1.00 97.69 83 ILE A O 1
ATOM 645 N N . GLN A 1 84 ? -12.836 -4.673 14.914 1.00 95.69 84 GLN A N 1
ATOM 646 C CA . GLN A 1 84 ? -12.967 -5.718 15.933 1.00 95.69 84 GLN A CA 1
ATOM 647 C C . GLN A 1 84 ? -13.429 -5.142 17.278 1.00 95.69 84 GLN A C 1
ATOM 649 O O . GLN A 1 84 ? -14.344 -5.695 17.895 1.00 95.69 84 GLN A O 1
ATOM 654 N N . GLU A 1 85 ? -12.841 -4.022 17.703 1.00 94.44 85 GLU A N 1
ATOM 655 C CA . GLU A 1 85 ? -13.226 -3.308 18.924 1.00 94.44 85 GLU A CA 1
ATOM 656 C C . GLU A 1 85 ? -14.668 -2.804 18.857 1.00 94.44 85 GLU A C 1
ATOM 658 O O . GLU A 1 85 ? -15.436 -3.010 19.798 1.00 94.44 85 GLU A O 1
ATOM 663 N N . TYR A 1 86 ? -15.076 -2.225 17.725 1.00 94.94 86 TYR A N 1
ATOM 664 C CA . TYR A 1 86 ? -16.453 -1.787 17.514 1.00 94.94 86 TYR A CA 1
ATOM 665 C C . TYR A 1 86 ? -17.440 -2.956 17.616 1.00 94.94 86 TYR A C 1
ATOM 667 O O . TYR A 1 86 ? -18.452 -2.857 18.307 1.00 94.94 86 TYR A O 1
ATOM 675 N N . GLY A 1 87 ? -17.121 -4.103 17.009 1.00 93.12 87 GLY A N 1
ATOM 676 C CA . GLY A 1 87 ? -17.952 -5.304 17.107 1.00 93.12 87 GLY A CA 1
ATOM 677 C C . GLY A 1 87 ? -18.056 -5.862 18.533 1.00 93.12 87 GLY A C 1
ATOM 678 O O . GLY A 1 87 ? -19.099 -6.398 18.914 1.00 93.12 87 GLY A O 1
ATOM 679 N N . LEU A 1 88 ? -16.998 -5.739 19.341 1.00 89.81 88 LEU A N 1
ATOM 680 C CA . LEU A 1 88 ? -17.040 -6.090 20.763 1.00 89.81 88 LEU A CA 1
ATOM 681 C C . LEU A 1 88 ? -17.907 -5.105 21.554 1.00 89.81 88 LEU A C 1
ATOM 683 O O . LEU A 1 88 ? -18.728 -5.532 22.368 1.00 89.81 88 LEU A O 1
ATOM 687 N N . LEU A 1 89 ? -17.742 -3.804 21.307 1.00 92.12 89 LEU A N 1
ATOM 688 C CA . LEU A 1 89 ? -18.508 -2.753 21.968 1.00 92.12 89 LEU A CA 1
ATOM 689 C C . LEU A 1 89 ? -20.003 -2.880 21.660 1.00 92.12 89 LEU A C 1
ATOM 691 O O . LEU A 1 89 ? -20.816 -2.797 22.576 1.00 92.12 89 LEU A O 1
ATOM 695 N N . GLN A 1 90 ? -20.358 -3.174 20.408 1.00 88.31 90 GLN A N 1
ATOM 696 C CA . GLN A 1 90 ? -21.737 -3.417 19.997 1.00 88.31 90 GLN A CA 1
ATOM 697 C C . GLN A 1 90 ? -22.352 -4.607 20.749 1.00 88.31 90 GLN A C 1
ATOM 699 O O . GLN A 1 90 ? -23.423 -4.468 21.332 1.00 88.31 90 GLN A O 1
ATOM 704 N N . ARG A 1 91 ? -21.654 -5.750 20.832 1.00 83.25 91 ARG A N 1
ATOM 705 C CA . ARG A 1 91 ? -22.119 -6.911 21.619 1.00 83.25 91 ARG A CA 1
ATOM 706 C C . ARG A 1 91 ? -22.304 -6.578 23.098 1.00 83.25 91 ARG A C 1
ATOM 708 O O . ARG A 1 91 ? -23.257 -7.029 23.727 1.00 83.25 91 ARG A O 1
ATOM 715 N N . ARG A 1 92 ? -21.396 -5.785 23.674 1.00 82.19 92 ARG A N 1
ATOM 716 C CA . ARG A 1 92 ? -21.518 -5.331 25.066 1.00 82.19 92 ARG A CA 1
ATOM 717 C C . ARG A 1 92 ? -22.716 -4.402 25.252 1.00 82.19 92 ARG A C 1
ATOM 719 O O . ARG A 1 92 ? -23.420 -4.553 26.245 1.00 82.19 92 ARG A O 1
ATOM 726 N N . LEU A 1 93 ? -22.981 -3.506 24.304 1.00 81.75 93 LEU A N 1
ATOM 727 C CA . LEU A 1 93 ? -24.158 -2.640 24.324 1.00 81.75 93 LEU A CA 1
ATOM 728 C C . LEU A 1 93 ? -25.456 -3.451 24.225 1.00 81.75 93 LEU A C 1
ATOM 730 O O . LEU A 1 93 ? -26.341 -3.270 25.054 1.00 81.75 93 LEU A O 1
ATOM 734 N N . GLU A 1 94 ? -25.540 -4.401 23.292 1.00 78.88 94 GLU A N 1
ATOM 735 C CA . GLU A 1 94 ? -26.687 -5.312 23.157 1.00 78.88 94 GLU A CA 1
ATOM 736 C C . GLU A 1 94 ? -26.940 -6.096 24.456 1.00 78.88 94 GLU A C 1
ATOM 738 O O . GLU A 1 94 ? -28.079 -6.225 24.912 1.00 78.88 94 GLU A O 1
ATOM 743 N N . ASN A 1 95 ? -25.875 -6.572 25.109 1.00 76.81 95 ASN A N 1
ATOM 744 C CA . ASN A 1 95 ? -25.979 -7.224 26.413 1.00 76.81 95 ASN A CA 1
ATOM 745 C C . ASN A 1 95 ? -26.535 -6.276 27.485 1.00 76.81 95 ASN A C 1
ATOM 747 O O . ASN A 1 95 ? -27.424 -6.672 28.239 1.00 76.81 95 ASN A O 1
ATOM 751 N N . VAL A 1 96 ? -26.051 -5.031 27.547 1.00 72.75 96 VAL A N 1
ATOM 752 C CA . VAL A 1 96 ? -26.540 -4.015 28.495 1.00 72.75 96 VAL A CA 1
ATOM 753 C C . VAL A 1 96 ? -28.013 -3.702 28.245 1.00 72.75 96 VAL A C 1
ATOM 755 O O . VAL A 1 96 ? -28.803 -3.716 29.187 1.00 72.75 96 VAL A O 1
ATOM 758 N N . GLU A 1 97 ? -28.420 -3.504 26.993 1.00 76.50 97 GLU A N 1
ATOM 759 C CA . GLU A 1 97 ? -29.825 -3.282 26.654 1.00 76.50 97 GLU A CA 1
ATOM 760 C C . GLU A 1 97 ? -30.715 -4.441 27.110 1.00 76.50 97 GLU A C 1
ATOM 762 O O . GLU A 1 97 ? -31.794 -4.217 27.659 1.00 76.50 97 GLU A O 1
ATOM 767 N N . ASN A 1 98 ? -30.269 -5.684 26.916 1.00 74.62 98 ASN A N 1
ATOM 768 C CA . ASN A 1 98 ? -31.005 -6.867 27.356 1.00 74.62 98 ASN A CA 1
ATOM 769 C C . ASN A 1 98 ? -31.101 -6.959 28.885 1.00 74.62 98 ASN A C 1
ATOM 771 O O . ASN A 1 98 ? -32.144 -7.364 29.406 1.00 74.62 98 ASN A O 1
ATOM 775 N N . LEU A 1 99 ? -30.049 -6.575 29.612 1.00 72.88 99 LEU A N 1
ATOM 776 C CA . LEU A 1 99 ? -30.060 -6.527 31.076 1.00 72.88 99 LEU A CA 1
ATOM 777 C C . LEU A 1 99 ? -31.041 -5.472 31.594 1.00 72.88 99 LEU A C 1
ATOM 779 O O . LEU A 1 99 ? -31.840 -5.783 32.479 1.00 72.88 99 LEU A O 1
ATOM 783 N N . LEU A 1 100 ? -31.026 -4.272 31.004 1.00 69.31 100 LEU A N 1
ATOM 784 C CA . LEU A 1 100 ? -31.939 -3.178 31.342 1.00 69.31 100 LEU A CA 1
ATOM 785 C C . LEU A 1 100 ? -33.396 -3.557 31.047 1.00 69.31 100 LEU A C 1
ATOM 787 O O . LEU A 1 100 ? -34.251 -3.445 31.927 1.00 69.31 100 LEU A O 1
ATOM 791 N N . LYS A 1 101 ? -33.675 -4.078 29.842 1.00 69.25 101 LYS A N 1
ATOM 792 C CA . LYS A 1 101 ? -35.021 -4.512 29.423 1.00 69.25 101 LYS A CA 1
ATOM 793 C C . LYS A 1 101 ? -35.602 -5.572 30.361 1.00 69.25 101 LYS A C 1
ATOM 795 O O . LYS A 1 101 ? -36.788 -5.522 30.673 1.00 69.25 101 LYS A O 1
ATOM 800 N N . ASN A 1 102 ? -34.773 -6.502 30.838 1.00 70.00 102 ASN A N 1
ATOM 801 C CA . ASN A 1 102 ? -35.218 -7.615 31.680 1.00 70.00 102 ASN A CA 1
ATOM 802 C C . ASN A 1 102 ? -35.016 -7.390 33.190 1.00 70.00 102 ASN A C 1
ATOM 804 O O . ASN A 1 102 ? -35.312 -8.291 33.970 1.00 70.00 102 ASN A O 1
ATOM 808 N N . ARG A 1 103 ? -34.495 -6.227 33.617 1.00 69.44 103 ARG A N 1
ATOM 809 C CA . ARG A 1 103 ? -34.102 -5.934 35.014 1.00 69.44 103 ARG A CA 1
ATOM 810 C C . ARG A 1 103 ? -33.202 -7.015 35.644 1.00 69.44 103 ARG A C 1
ATOM 812 O O . ARG A 1 103 ? -33.226 -7.235 36.853 1.00 69.44 103 ARG A O 1
ATOM 819 N N . ASN A 1 104 ? -32.381 -7.685 34.833 1.00 63.31 104 ASN A N 1
ATOM 820 C CA . ASN A 1 104 ? -31.566 -8.843 35.230 1.00 63.31 104 ASN A CA 1
ATOM 821 C C . ASN A 1 104 ? -30.202 -8.437 35.818 1.00 63.31 104 ASN A C 1
ATOM 823 O O . ASN A 1 104 ? -29.166 -9.004 35.483 1.00 63.31 104 ASN A O 1
ATOM 827 N N . PHE A 1 105 ? -30.183 -7.450 36.713 1.00 65.56 105 PHE A N 1
ATOM 828 C CA . PHE A 1 105 ? -28.944 -6.883 37.267 1.00 65.56 105 PHE A CA 1
ATOM 829 C C . PHE A 1 105 ? -28.162 -7.842 38.175 1.00 65.56 105 PHE A C 1
ATOM 831 O O . PHE A 1 105 ? -26.968 -7.649 38.392 1.00 65.56 105 PHE A O 1
ATOM 838 N N . TRP A 1 106 ? -28.799 -8.918 38.647 1.00 62.31 106 TRP A N 1
ATOM 839 C CA . TRP A 1 106 ? -28.155 -9.990 39.411 1.00 62.31 106 TRP A CA 1
ATOM 840 C C . TRP A 1 106 ? -27.032 -10.697 38.626 1.00 62.31 106 TRP A C 1
ATOM 842 O O . TRP A 1 106 ? -26.113 -11.233 39.241 1.00 62.31 106 TRP A O 1
ATOM 852 N N . VAL A 1 107 ? -27.035 -10.634 37.286 1.00 60.19 107 VAL A N 1
ATOM 853 C CA . VAL A 1 107 ? -25.933 -11.128 36.435 1.00 60.19 107 VAL A CA 1
ATOM 854 C C . VAL A 1 107 ? -24.607 -10.425 36.730 1.00 60.19 107 VAL A C 1
ATOM 856 O O . VAL A 1 107 ? -23.558 -11.045 36.595 1.00 60.19 107 VAL A O 1
ATOM 859 N N . LEU A 1 108 ? -24.624 -9.168 37.187 1.00 62.06 108 LEU A N 1
ATOM 860 C CA . LEU A 1 108 ? -23.395 -8.454 37.545 1.00 62.06 108 LEU A CA 1
ATOM 861 C C . LEU A 1 108 ? -22.726 -9.013 38.813 1.00 62.06 108 LEU A C 1
ATOM 863 O O . LEU A 1 108 ? -21.561 -8.717 39.052 1.00 62.06 108 LEU A O 1
ATOM 867 N N . ARG A 1 109 ? -23.440 -9.817 39.617 1.00 54.56 109 ARG A N 1
ATOM 868 C CA . ARG A 1 109 ? -22.916 -10.444 40.842 1.00 54.56 109 ARG A CA 1
ATOM 869 C C . ARG A 1 109 ? -22.303 -11.825 40.625 1.00 54.56 109 ARG A C 1
ATOM 871 O O . ARG A 1 109 ? -21.635 -12.327 41.521 1.00 54.56 109 ARG A O 1
ATOM 878 N N . LEU A 1 110 ? -22.541 -12.467 39.483 1.00 51.09 110 LEU A N 1
ATOM 879 C CA . LEU A 1 110 ? -22.087 -13.835 39.264 1.00 51.09 110 LEU A CA 1
ATOM 880 C C . LEU A 1 110 ? -20.870 -13.861 38.339 1.00 51.09 110 LEU A C 1
ATOM 882 O O . LEU A 1 110 ? -20.938 -13.309 37.239 1.00 51.09 110 LEU A O 1
ATOM 886 N N . PRO A 1 111 ? -19.769 -14.522 38.738 1.00 45.94 111 PRO A N 1
ATOM 887 C CA . PRO A 1 111 ? -18.646 -14.711 37.838 1.00 45.94 111 PRO A CA 1
ATOM 888 C C . PRO A 1 111 ? -19.122 -15.490 36.599 1.00 45.94 111 PRO A C 1
ATOM 890 O O . PRO A 1 111 ? -19.849 -16.481 36.751 1.00 45.94 111 PRO A O 1
ATOM 893 N N . PRO A 1 112 ? -18.747 -15.069 35.375 1.00 51.25 112 PRO A N 1
ATOM 894 C CA . PRO A 1 112 ? -19.067 -15.834 34.181 1.00 51.25 112 PRO A CA 1
ATOM 895 C C . PRO A 1 112 ? -18.470 -17.236 34.329 1.00 51.25 112 PRO A C 1
ATOM 897 O O . PRO A 1 112 ? -17.285 -17.392 34.626 1.00 51.25 112 PRO A O 1
ATOM 900 N N . GLY A 1 113 ? -19.298 -18.271 34.156 1.00 48.91 113 GLY A N 1
ATOM 901 C CA . GLY A 1 113 ? -18.808 -19.647 34.166 1.00 48.91 113 GLY A CA 1
ATOM 902 C C . GLY A 1 113 ? -17.727 -19.835 33.091 1.00 48.91 113 GLY A C 1
ATOM 903 O O . GLY A 1 113 ? -17.722 -19.097 32.104 1.00 48.91 113 GLY A O 1
ATOM 904 N N . PRO A 1 114 ? -16.845 -20.844 33.202 1.00 49.75 114 PRO A N 1
ATOM 905 C CA . PRO A 1 114 ? -15.692 -21.037 32.306 1.00 49.75 114 PRO A CA 1
ATOM 906 C C . PRO A 1 114 ? -16.041 -21.212 30.811 1.00 49.75 114 PRO A C 1
ATOM 908 O O . PRO A 1 114 ? -15.145 -21.315 29.978 1.00 49.75 114 PRO A O 1
ATOM 911 N N . ARG A 1 115 ? -17.333 -21.249 30.457 1.00 49.75 115 ARG A N 1
ATOM 912 C CA . ARG A 1 115 ? -17.867 -21.323 29.088 1.00 49.75 115 ARG A CA 1
ATOM 913 C C . ARG A 1 115 ? -18.901 -20.233 28.749 1.00 49.75 115 ARG A C 1
ATOM 915 O O . ARG A 1 115 ? -19.587 -20.355 27.742 1.00 49.75 115 ARG A O 1
ATOM 922 N N . GLY A 1 116 ? -19.042 -19.191 29.575 1.00 51.72 116 GLY A N 1
ATOM 923 C CA . GLY A 1 116 ? -19.996 -18.094 29.345 1.00 51.72 116 GLY A CA 1
ATOM 924 C C . GLY A 1 116 ? -21.471 -18.454 29.580 1.00 51.72 116 GLY A C 1
ATOM 925 O O . GLY A 1 116 ? -22.358 -17.770 29.078 1.00 51.72 116 GLY A O 1
ATOM 926 N N . GLU A 1 117 ? -21.753 -19.530 30.317 1.00 44.12 117 GLU A N 1
ATOM 927 C CA . GLU A 1 117 ? -23.122 -19.945 30.647 1.00 44.12 117 GLU A CA 1
ATOM 928 C C . GLU A 1 117 ? -23.750 -18.985 31.682 1.00 44.12 117 GLU A C 1
ATOM 930 O O . GLU A 1 117 ? -23.122 -18.651 32.688 1.00 44.12 117 GLU A O 1
ATOM 935 N N . VAL A 1 118 ? -24.995 -18.548 31.443 1.00 47.44 118 VAL A N 1
ATOM 936 C CA . VAL A 1 118 ? -25.749 -17.663 32.352 1.00 47.44 118 VAL A CA 1
ATOM 937 C C . VAL A 1 118 ? -26.297 -18.487 33.532 1.00 47.44 118 VAL A C 1
ATOM 939 O O . VAL A 1 118 ? -27.078 -19.416 33.293 1.00 47.44 118 VAL A O 1
ATOM 942 N N . PRO A 1 119 ? -25.943 -18.188 34.797 1.00 48.62 119 PRO A N 1
ATOM 943 C CA . PRO A 1 119 ? -26.439 -18.945 35.951 1.00 48.62 119 PRO A CA 1
ATOM 944 C C . PRO A 1 119 ? -27.949 -18.750 36.128 1.00 48.62 119 PRO A C 1
ATOM 946 O O . PRO A 1 119 ? -28.425 -17.634 36.024 1.00 48.62 119 PRO A O 1
ATOM 949 N N . LYS A 1 120 ? -28.736 -19.794 36.408 1.00 49.91 120 LYS A N 1
ATOM 950 C CA . LYS A 1 120 ? -30.190 -19.666 36.646 1.00 49.91 120 LYS A CA 1
ATOM 951 C C . LYS A 1 120 ? -30.475 -19.595 38.150 1.00 49.91 120 LYS A C 1
ATOM 953 O O . LYS A 1 120 ? -30.382 -20.624 38.814 1.00 49.91 120 LYS A O 1
ATOM 958 N N . VAL A 1 121 ? -30.842 -18.425 38.682 1.00 48.44 121 VAL A N 1
ATOM 959 C CA . VAL A 1 121 ? -31.240 -18.247 40.099 1.00 48.44 121 VAL A CA 1
ATOM 960 C C . VAL A 1 121 ? -32.564 -17.457 40.188 1.00 48.44 121 VAL A C 1
ATOM 962 O O . VAL A 1 121 ? -32.755 -16.549 39.378 1.00 48.44 121 VAL A O 1
ATOM 965 N N . PRO A 1 122 ? -33.507 -17.783 41.105 1.00 48.03 122 PRO A N 1
ATOM 966 C CA . PRO A 1 122 ? -34.772 -17.053 41.254 1.00 48.03 122 PRO A CA 1
ATOM 967 C C . PRO A 1 122 ? -34.551 -15.668 41.883 1.00 48.03 122 PRO A C 1
ATOM 969 O O . PRO A 1 122 ? -33.844 -15.556 42.878 1.00 48.03 122 PRO A O 1
ATOM 972 N N . VAL A 1 123 ? -35.182 -14.630 41.326 1.00 48.19 123 VAL A N 1
ATOM 973 C CA . VAL A 1 123 ? -35.031 -13.224 41.750 1.00 48.19 123 VAL A CA 1
ATOM 974 C C . VAL A 1 123 ? -35.989 -12.895 42.903 1.00 48.19 123 VAL A C 1
ATOM 976 O O . VAL A 1 123 ? -37.198 -13.090 42.766 1.00 48.19 123 VAL A O 1
ATOM 979 N N . THR A 1 124 ? -35.480 -12.357 44.019 1.00 47.44 124 THR A N 1
ATOM 980 C CA . THR A 1 124 ? -36.289 -11.826 45.135 1.00 47.44 124 THR A CA 1
ATOM 981 C C . THR A 1 124 ? -36.176 -10.299 45.245 1.00 47.44 124 THR A C 1
ATOM 983 O O . THR A 1 124 ? -35.245 -9.690 44.735 1.00 47.44 124 THR A O 1
ATOM 986 N N . PHE A 1 125 ? -37.133 -9.636 45.905 1.00 40.88 125 PHE A N 1
ATOM 987 C CA . PHE A 1 125 ? -37.228 -8.161 45.967 1.00 40.88 125 PHE A CA 1
ATOM 988 C C . PHE A 1 125 ? -36.050 -7.478 46.701 1.00 40.88 125 PHE A C 1
ATOM 990 O O . PHE A 1 125 ? -35.792 -6.296 46.498 1.00 40.88 125 PHE A O 1
ATOM 997 N N . VAL A 1 126 ? -35.300 -8.222 47.522 1.00 44.06 126 VAL A N 1
ATOM 998 C CA . VAL A 1 126 ? -34.066 -7.748 48.180 1.00 44.06 126 VAL A CA 1
ATOM 999 C C . VAL A 1 126 ? -32.883 -7.692 47.197 1.00 44.06 126 VAL A C 1
ATOM 1001 O O . VAL A 1 126 ? -31.944 -6.930 47.409 1.00 44.06 126 VAL A O 1
ATOM 1004 N N . ASP A 1 127 ? -32.962 -8.396 46.062 1.00 50.91 127 ASP A N 1
ATOM 1005 C CA . ASP A 1 127 ? -31.938 -8.389 45.004 1.00 50.91 127 ASP A CA 1
ATOM 1006 C C . ASP A 1 127 ? -31.974 -7.127 44.120 1.00 50.91 127 ASP A C 1
ATOM 1008 O O . ASP A 1 127 ? -31.163 -6.984 43.206 1.00 50.91 127 ASP A O 1
ATOM 1012 N N . ILE A 1 128 ? -32.905 -6.202 44.385 1.00 48.31 128 ILE A N 1
ATOM 1013 C CA . ILE A 1 128 ? -33.075 -4.944 43.640 1.00 48.31 128 ILE A CA 1
ATOM 1014 C C . ILE A 1 128 ? -32.046 -3.886 44.086 1.00 48.31 128 ILE A C 1
ATOM 1016 O O . ILE A 1 128 ? -31.634 -3.052 43.280 1.00 48.31 128 ILE A O 1
ATOM 1020 N N . ALA A 1 129 ? -31.575 -3.938 45.339 1.00 51.78 129 ALA A N 1
ATOM 1021 C CA . ALA A 1 129 ? -30.503 -3.078 45.840 1.00 51.78 129 ALA A CA 1
ATOM 1022 C C . ALA A 1 129 ? -29.149 -3.786 45.678 1.00 51.78 129 ALA A C 1
ATOM 1024 O O . ALA A 1 129 ? -28.719 -4.595 46.508 1.00 51.78 129 ALA A O 1
ATOM 1025 N N . VAL A 1 130 ? -28.482 -3.505 44.560 1.00 56.38 130 VAL A N 1
ATOM 1026 C CA . VAL A 1 130 ? -27.162 -4.061 44.267 1.00 56.38 130 VAL A CA 1
ATOM 1027 C C . VAL A 1 130 ? -26.118 -3.245 45.026 1.00 56.38 130 VAL A C 1
ATOM 1029 O O . VAL A 1 130 ? -25.936 -2.067 44.758 1.00 56.38 130 VAL A O 1
ATOM 1032 N N . TYR A 1 131 ? -25.428 -3.889 45.960 1.00 59.59 131 TYR A N 1
ATOM 1033 C CA . TYR A 1 131 ? -24.149 -3.443 46.514 1.00 59.59 131 TYR A CA 1
ATOM 1034 C C . TYR A 1 131 ? -23.116 -4.545 46.273 1.00 59.59 131 TYR A C 1
ATOM 1036 O O . TYR A 1 131 ? -23.443 -5.725 46.449 1.00 59.59 131 TYR A O 1
ATOM 1044 N N . PHE A 1 132 ? -21.913 -4.161 45.840 1.00 64.44 132 PHE A N 1
ATOM 1045 C CA . PHE A 1 132 ? -20.745 -5.040 45.731 1.00 64.44 132 PHE A CA 1
ATOM 1046 C C . PHE A 1 132 ? -19.932 -4.996 47.024 1.00 64.44 132 PHE A C 1
ATOM 1048 O O . PHE A 1 132 ? -19.752 -3.922 47.603 1.00 64.44 132 PHE A O 1
ATOM 1055 N N . SER A 1 133 ? -19.390 -6.135 47.458 1.00 71.81 133 SER A N 1
ATOM 1056 C CA . SER A 1 133 ? -18.313 -6.125 48.454 1.00 71.81 133 SER A CA 1
ATOM 1057 C C . SER A 1 133 ? -17.023 -5.543 47.853 1.00 71.81 133 SER A C 1
ATOM 1059 O O . SER A 1 133 ? -16.846 -5.508 46.635 1.00 71.81 133 SER A O 1
ATOM 1061 N N . ALA A 1 134 ? -16.088 -5.089 48.696 1.00 70.94 134 ALA A N 1
ATOM 1062 C CA . ALA A 1 134 ? -14.825 -4.503 48.229 1.00 70.94 134 ALA A CA 1
ATOM 1063 C C . ALA A 1 134 ? -13.983 -5.479 47.379 1.00 70.94 134 ALA A C 1
ATOM 1065 O O . ALA A 1 134 ? -13.272 -5.062 46.464 1.00 70.94 134 ALA A O 1
ATOM 1066 N N . GLU A 1 135 ? -14.072 -6.776 47.673 1.00 70.88 135 GLU A N 1
ATOM 1067 C CA . GLU A 1 135 ? -13.343 -7.825 46.962 1.00 70.88 135 GLU A CA 1
ATOM 1068 C C . GLU A 1 135 ? -13.984 -8.150 45.608 1.00 70.88 135 GLU A C 1
ATOM 1070 O O . GLU A 1 135 ? -13.286 -8.211 44.597 1.00 70.88 135 GLU A O 1
ATOM 1075 N N . GLU A 1 136 ? -15.315 -8.242 45.548 1.00 68.62 136 GLU A N 1
ATOM 1076 C CA . GLU A 1 136 ? -16.050 -8.392 44.285 1.00 68.62 136 GLU A CA 1
ATOM 1077 C C . GLU A 1 136 ? -15.853 -7.176 43.380 1.00 68.62 136 GLU A C 1
ATOM 1079 O O . GLU A 1 136 ? -15.563 -7.338 42.199 1.00 68.62 136 GLU A O 1
ATOM 1084 N N . TRP A 1 137 ? -15.912 -5.963 43.940 1.00 74.25 137 TRP A N 1
ATOM 1085 C CA . TRP A 1 137 ? -15.671 -4.721 43.206 1.00 74.25 137 TRP A CA 1
ATOM 1086 C C . TRP A 1 137 ? -14.296 -4.701 42.538 1.00 74.25 137 TRP A C 1
ATOM 1088 O O . TRP A 1 137 ? -14.161 -4.265 41.397 1.00 74.25 137 TRP A O 1
ATOM 1098 N N . LYS A 1 138 ? -13.261 -5.199 43.223 1.00 77.56 138 LYS A N 1
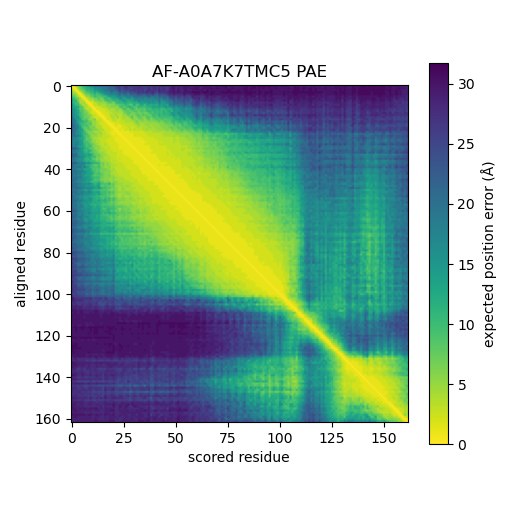ATOM 1099 C CA . LYS A 1 138 ? -11.901 -5.273 42.674 1.00 77.56 138 LYS A CA 1
ATOM 1100 C C . LYS A 1 138 ? -11.809 -6.209 41.466 1.00 77.56 138 LYS A C 1
ATOM 1102 O O . LYS A 1 138 ? -11.031 -5.929 40.557 1.00 77.56 138 LYS A O 1
ATOM 1107 N N . ASN A 1 139 ? -12.612 -7.270 41.455 1.00 74.94 139 ASN A N 1
ATOM 1108 C CA . ASN A 1 139 ? -12.640 -8.282 40.401 1.00 74.94 139 ASN A CA 1
ATOM 1109 C C . ASN A 1 139 ? -13.514 -7.896 39.197 1.00 74.94 139 ASN A C 1
ATOM 1111 O O . ASN A 1 139 ? -13.497 -8.604 38.192 1.00 74.94 139 ASN A O 1
ATOM 1115 N N . LEU A 1 140 ? -14.259 -6.790 39.278 1.00 69.88 140 LEU A N 1
ATOM 1116 C CA . LEU A 1 140 ? -15.039 -6.278 38.156 1.00 69.88 140 LEU A CA 1
ATOM 1117 C C . LEU A 1 140 ? -14.140 -5.672 37.077 1.00 69.88 140 LEU A C 1
ATOM 1119 O O . LEU A 1 140 ? -13.198 -4.921 37.362 1.00 69.88 140 LEU A O 1
ATOM 1123 N N . GLU A 1 141 ? -14.506 -5.928 35.825 1.00 72.75 141 GLU A N 1
ATOM 1124 C CA . GLU A 1 141 ? -13.961 -5.203 34.684 1.00 72.75 141 GLU A CA 1
ATOM 1125 C C . GLU A 1 141 ? -14.394 -3.729 34.739 1.00 72.75 141 GLU A C 1
ATOM 1127 O O . GLU A 1 141 ? -15.454 -3.390 35.274 1.00 72.75 141 GLU A O 1
ATOM 1132 N N . GLU A 1 142 ? -13.583 -2.836 34.170 1.00 74.75 142 GLU A N 1
ATOM 1133 C CA . GLU A 1 142 ? -13.775 -1.382 34.293 1.00 74.75 142 GLU A CA 1
ATOM 1134 C C . GLU A 1 1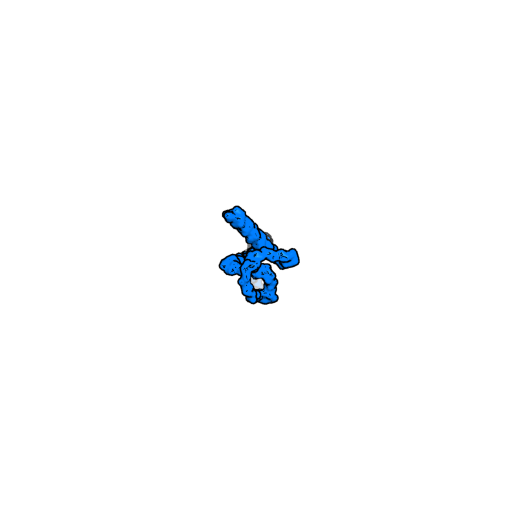42 ? -15.175 -0.926 33.859 1.00 74.75 142 GLU A C 1
ATOM 1136 O O . GLU A 1 142 ? -15.810 -0.093 34.501 1.00 74.75 142 GLU A O 1
ATOM 1141 N N . TRP A 1 143 ? -15.721 -1.566 32.829 1.00 73.81 143 TRP A N 1
ATOM 1142 C CA . TRP A 1 143 ? -17.055 -1.253 32.342 1.00 73.81 143 TRP A CA 1
ATOM 1143 C C . TRP A 1 143 ? -18.195 -1.707 33.255 1.00 73.81 143 TRP A C 1
ATOM 1145 O O . TRP A 1 143 ? -19.267 -1.104 33.240 1.00 73.81 143 TRP A O 1
ATOM 1155 N N . GLN A 1 144 ? -17.999 -2.773 34.035 1.00 70.38 144 GLN A N 1
ATOM 1156 C CA . GLN A 1 144 ? -18.998 -3.227 35.006 1.00 70.38 144 GLN A CA 1
ATOM 1157 C C . GLN A 1 144 ? -19.070 -2.240 36.174 1.00 70.38 144 GLN A C 1
ATOM 1159 O O . GLN A 1 144 ? -20.160 -1.944 36.667 1.00 70.38 144 GLN A O 1
ATOM 1164 N N . LYS A 1 145 ? -17.917 -1.685 36.575 1.00 74.69 145 LYS A N 1
ATOM 1165 C CA . LYS A 1 145 ? -17.827 -0.623 37.586 1.00 74.69 145 LYS A CA 1
ATOM 1166 C C . LYS A 1 145 ? -18.490 0.665 37.107 1.00 74.69 145 LYS A C 1
ATOM 1168 O O . LYS A 1 145 ? -19.272 1.260 37.843 1.00 74.69 145 LYS A O 1
ATOM 1173 N N . GLU A 1 146 ? -18.211 1.078 35.872 1.00 72.38 146 GLU A N 1
ATOM 1174 C CA . GLU A 1 146 ? -18.823 2.261 35.257 1.00 72.38 146 GLU A CA 1
ATOM 1175 C C . GLU A 1 146 ? -20.354 2.140 35.192 1.00 72.38 146 GLU A C 1
ATOM 1177 O O . GLU A 1 146 ? -21.072 3.057 35.593 1.00 72.38 146 GLU A O 1
ATOM 1182 N N . LEU A 1 147 ? -20.862 0.971 34.789 1.00 70.12 147 LEU A N 1
ATOM 1183 C CA . LEU A 1 147 ? -22.296 0.685 34.747 1.00 70.12 147 LEU A CA 1
ATOM 1184 C C . LEU A 1 147 ? -22.949 0.768 36.133 1.00 70.12 147 LEU A C 1
ATOM 1186 O O . LEU A 1 147 ? -24.000 1.390 36.283 1.00 70.12 147 LEU A O 1
ATOM 1190 N N . TYR A 1 148 ? -22.330 0.161 37.147 1.00 73.06 148 TYR A N 1
ATOM 1191 C CA . TYR A 1 148 ? -22.817 0.244 38.522 1.00 73.06 148 TYR A CA 1
ATOM 1192 C C . TYR A 1 148 ? -22.875 1.692 39.017 1.00 73.06 148 TYR A C 1
ATOM 1194 O O . TYR A 1 148 ? -23.882 2.108 39.585 1.00 73.06 148 TYR A O 1
ATOM 1202 N N . ASN A 1 149 ? -21.824 2.476 38.762 1.00 72.88 149 ASN A N 1
ATOM 1203 C CA . ASN A 1 149 ? -21.763 3.873 39.185 1.00 72.88 149 ASN A CA 1
ATOM 1204 C C . ASN A 1 149 ? -22.863 4.723 38.535 1.00 72.88 149 ASN A C 1
ATOM 1206 O O . ASN A 1 149 ? -23.496 5.521 39.226 1.00 72.88 149 ASN A O 1
ATOM 1210 N N . ASN A 1 150 ? -23.132 4.527 37.241 1.00 68.44 150 ASN A N 1
ATOM 1211 C CA . ASN A 1 150 ? -24.206 5.234 36.541 1.00 68.44 150 ASN A CA 1
ATOM 1212 C C . ASN A 1 150 ? -25.589 4.857 37.086 1.00 68.44 150 ASN A C 1
ATOM 1214 O O . ASN A 1 150 ? -26.405 5.740 37.329 1.00 68.44 150 ASN A O 1
ATOM 1218 N N . LEU A 1 151 ? -25.826 3.575 37.375 1.00 66.81 151 LEU A N 1
ATOM 1219 C CA . LEU A 1 151 ? -27.088 3.109 37.956 1.00 66.81 151 LEU A CA 1
ATOM 1220 C C . LEU A 1 151 ? -27.314 3.653 39.371 1.00 66.81 151 LEU A C 1
ATOM 1222 O O . LEU A 1 151 ? -28.417 4.081 39.709 1.00 66.81 151 LEU A O 1
ATOM 1226 N N . VAL A 1 152 ? -26.272 3.660 40.208 1.00 67.31 152 VAL A N 1
ATOM 1227 C CA . VAL A 1 152 ? -26.349 4.260 41.547 1.00 67.31 152 VAL A CA 1
ATOM 1228 C C . VAL A 1 152 ? -26.661 5.751 41.429 1.00 67.31 152 VAL A C 1
ATOM 1230 O O . VAL A 1 152 ? -27.545 6.238 42.130 1.00 67.31 152 VAL A O 1
ATOM 1233 N N . LYS A 1 153 ? -26.004 6.465 40.511 1.00 67.69 153 LYS A N 1
ATOM 1234 C CA . LYS A 1 153 ? -26.249 7.889 40.271 1.00 67.69 153 LYS A CA 1
ATOM 1235 C C . LYS A 1 153 ? -27.686 8.170 39.810 1.00 67.69 153 LYS A C 1
ATOM 1237 O O . LYS A 1 153 ? -28.346 9.007 40.418 1.00 67.69 153 LYS A O 1
ATOM 1242 N N . GLU A 1 154 ? -28.193 7.444 38.814 1.00 63.34 154 GLU A N 1
ATOM 1243 C CA . GLU A 1 154 ? -29.570 7.594 38.312 1.00 63.34 154 GLU A CA 1
ATOM 1244 C C . GLU A 1 154 ? -30.624 7.285 39.386 1.00 63.34 154 GLU A C 1
ATOM 1246 O O . GLU A 1 154 ? -31.639 7.979 39.483 1.00 63.34 154 GLU A O 1
ATOM 1251 N N . ASN A 1 155 ? -30.380 6.284 40.239 1.00 62.56 155 ASN A N 1
ATOM 1252 C CA . ASN A 1 155 ? -31.262 5.980 41.366 1.00 62.56 155 ASN A CA 1
ATOM 1253 C C . ASN A 1 155 ? -31.263 7.101 42.411 1.00 62.56 155 ASN A C 1
ATOM 1255 O O . ASN A 1 155 ? -32.327 7.460 42.911 1.00 62.56 155 ASN A O 1
ATOM 1259 N N . TYR A 1 156 ? -30.099 7.674 42.734 1.00 59.56 156 TYR A N 1
ATOM 1260 C CA . TYR A 1 156 ? -30.017 8.819 43.644 1.00 59.56 156 TYR A CA 1
ATOM 1261 C C . TYR A 1 156 ? -30.737 10.047 43.074 1.00 59.56 156 TYR A C 1
ATOM 1263 O O . TYR A 1 156 ? -31.494 10.690 43.794 1.00 59.56 156 TYR A O 1
ATOM 1271 N N . GLU A 1 157 ? -30.561 10.348 41.787 1.00 65.75 157 GLU A N 1
ATOM 1272 C CA . GLU A 1 157 ? -31.256 11.455 41.115 1.00 65.75 157 GLU A CA 1
ATOM 1273 C C . GLU A 1 157 ? -32.778 11.232 41.066 1.00 65.75 157 GLU A C 1
ATOM 1275 O O . GLU A 1 157 ? -33.547 12.146 41.363 1.00 65.75 157 GLU A O 1
ATOM 1280 N N . SER A 1 158 ? -33.223 10.003 40.786 1.00 62.25 158 SER A N 1
ATOM 1281 C CA . SER A 1 158 ? -34.646 9.637 40.778 1.00 62.25 158 SER A CA 1
ATOM 1282 C C . SER A 1 158 ? -35.283 9.720 42.167 1.00 62.25 158 SER A C 1
ATOM 1284 O O . SER A 1 158 ? -36.421 10.160 42.290 1.00 62.25 158 SER A O 1
ATOM 1286 N N . LEU A 1 159 ? -34.552 9.333 43.219 1.00 59.28 159 LEU A N 1
ATOM 1287 C CA . LEU A 1 159 ? -35.004 9.451 44.609 1.00 59.28 159 LEU A CA 1
ATOM 1288 C C . LEU A 1 159 ? -35.060 10.903 45.093 1.00 59.28 159 LEU A C 1
ATOM 1290 O O . LEU A 1 159 ? -35.888 11.216 45.937 1.00 59.28 159 LEU A O 1
ATOM 1294 N N . ILE A 1 160 ? -34.199 11.783 44.576 1.00 57.72 160 ILE A N 1
ATOM 1295 C CA . ILE A 1 160 ? -34.232 13.224 44.876 1.00 57.72 160 ILE A CA 1
ATOM 1296 C C . ILE A 1 160 ? -35.388 13.923 44.137 1.00 57.72 160 ILE A C 1
ATOM 1298 O O . ILE A 1 160 ? -35.865 14.963 44.584 1.00 57.72 160 ILE A O 1
ATOM 1302 N N . SER A 1 161 ? -35.840 13.364 43.011 1.00 57.56 161 SER A N 1
ATOM 1303 C CA . SER A 1 161 ? -36.952 13.889 42.208 1.00 57.56 161 SER A CA 1
ATOM 1304 C C . SER A 1 161 ? -38.342 13.372 42.631 1.00 57.56 161 SER A C 1
ATOM 1306 O O . SER A 1 161 ? -39.330 13.748 41.990 1.00 57.56 161 SER A O 1
ATOM 1308 N N . LEU A 1 162 ? -38.423 12.509 43.652 1.00 52.31 162 LEU A N 1
ATOM 1309 C CA . LEU A 1 162 ? -39.657 11.992 44.268 1.00 52.31 162 LEU A CA 1
ATOM 1310 C C . LEU A 1 162 ? -40.021 12.790 45.525 1.00 52.31 162 LEU A C 1
ATOM 1312 O O . LEU A 1 162 ? -41.238 13.003 45.728 1.00 52.31 162 LEU A O 1
#

Solvent-accessible surface area (backbone atoms only — not comparable to full-atom values): 9526 Å² total; per-residue (Å²): 139,86,86,90,60,68,71,65,47,56,55,49,51,54,49,49,54,51,49,50,56,51,48,54,49,51,52,53,52,50,56,54,48,50,57,49,50,54,52,49,51,57,50,47,55,55,48,53,55,50,48,57,53,50,50,53,52,48,53,55,48,52,51,54,51,50,54,51,50,53,54,48,51,55,52,51,53,53,51,53,52,51,54,53,52,50,56,50,50,50,54,52,48,54,51,50,52,51,32,64,76,65,67,49,65,64,59,80,76,51,79,73,41,102,82,69,58,82,83,91,76,89,89,55,85,75,65,72,69,81,78,74,54,78,68,58,52,68,72,47,54,73,67,58,51,53,50,50,53,51,52,52,49,53,51,52,54,52,61,72,73,106